Protein AF-X1F9S9-F1 (afdb_monomer)

Secondary structure (DSSP, 8-state):
------HHHHHHTT--------EEEEEEEEEEE-SSGGGEEEEEEEEEEEEEETTEEEEEEEEEETTTTEEEEEEEEEEEE-SSEEEEEEEEEETTEEEEEEEEEESS-------TTGGGGS--

Radius of gyration: 25.54 Å; Cα contacts (8 Å, |Δi|>4): 215; chains: 1; bounding box: 51×58×75 Å

Solvent-accessible surface area (backbone atoms only — not comparable to full-atom values): 7401 Å² total; per-residue (Å²): 138,83,83,76,80,55,82,67,63,61,50,70,78,67,68,84,96,78,83,63,72,61,76,46,75,49,76,48,80,50,78,45,78,48,99,52,90,89,46,62,46,37,36,40,38,41,36,40,38,33,36,82,42,94,44,33,36,42,34,40,38,39,30,37,31,65,66,80,69,38,72,49,35,39,38,41,36,41,38,37,60,66,83,41,32,36,39,41,39,38,39,42,34,48,79,93,43,72,52,73,50,80,48,75,47,77,76,42,84,71,87,75,81,77,56,77,68,75,63,61,80,79,56,134

Mean predicted aligned error: 12.34 Å

Nearest PDB structures (foldseek):
  8h1r-assembly2_D  TM=7.206E-01  e=1.503E-02  Pseudomonas aeruginosa PAO1
  5iva-assembly1_A  TM=6.480E-01  e=3.195E-02  Pseudomonas aeruginosa PAO1
  8h1s-assembly1_C  TM=7.378E-01  e=4.915E-02  Pseudomonas aeruginosa PAO1
  8h1s-assembly2_A  TM=7.206E-01  e=3.962E-02  Pseudomonas aeruginosa PAO1
  4rhb-assembly1_A  TM=7.665E-01  e=7.561E-02  Escherichia coli K-12

Foldseek 3Di:
DDDDDDPVVVVVVPDDPDDFWDKDKDKDWDWDDDPDNPDTWIKIKIKIWGDPDPFKIKIKIWMATPVVRDTAKIKIWIWGDPPQKIWIKIWMDGPRDIDIDIDMDGNHDDPPPPDPVVCVVPDD

Sequence (124 aa):
LQGSLTKEEENLYGTEEKKRKMWRINVTHNFVKGIDELIDSQQLFGGIDTWVTKNWKIGYNTRYDFTEKRLINQSLSIYRDLHCWEAQFSWNSYGGRWKYDFKIKIKKIPEIKVTKGVFGIFIP

Structure (mmCIF, N/CA/C/O backbone):
data_AF-X1F9S9-F1
#
_entry.id   AF-X1F9S9-F1
#
loop_
_atom_site.group_PDB
_atom_site.id
_atom_site.type_symbol
_atom_site.label_atom_id
_atom_site.label_alt_id
_atom_site.label_comp_id
_atom_site.label_asym_id
_atom_site.label_entity_id
_atom_site.label_seq_id
_atom_site.pdbx_PDB_ins_code
_atom_site.Cartn_x
_atom_site.Cartn_y
_atom_site.Cartn_z
_atom_site.occupancy
_atom_site.B_iso_or_equiv
_atom_site.auth_seq_id
_atom_site.auth_comp_id
_atom_site.auth_asym_id
_atom_site.auth_atom_id
_atom_site.pdbx_PDB_model_num
ATOM 1 N N . LEU A 1 1 ? -19.601 22.614 49.384 1.00 40.59 1 LEU A N 1
ATOM 2 C CA . LEU A 1 1 ? -18.709 23.414 48.516 1.00 40.59 1 LEU A CA 1
ATOM 3 C C . LEU A 1 1 ? -18.520 22.635 47.226 1.00 40.59 1 LEU A C 1
ATOM 5 O O . LEU A 1 1 ? -17.699 21.733 47.174 1.00 40.59 1 LEU A O 1
ATOM 9 N N . GLN A 1 2 ? -19.390 22.883 46.252 1.00 37.59 2 GLN A N 1
ATOM 10 C CA . GLN A 1 2 ? -19.412 22.171 44.979 1.00 37.59 2 GLN A CA 1
ATOM 11 C C . GLN A 1 2 ? -18.783 23.112 43.955 1.00 37.59 2 GLN A C 1
ATOM 13 O O . GLN A 1 2 ? -19.397 24.100 43.564 1.00 37.59 2 GLN A O 1
ATOM 18 N N . GLY A 1 3 ? -17.507 22.879 43.646 1.00 43.31 3 GLY A N 1
ATOM 19 C CA . GLY A 1 3 ? -16.772 23.663 42.661 1.00 43.31 3 GLY A CA 1
ATOM 20 C C . GLY A 1 3 ? -17.288 23.324 41.270 1.00 43.31 3 GLY A C 1
ATOM 21 O O . GLY A 1 3 ? -17.034 22.232 40.769 1.00 43.31 3 GLY A O 1
ATOM 22 N N . SER A 1 4 ? -18.054 24.232 40.673 1.00 51.06 4 SER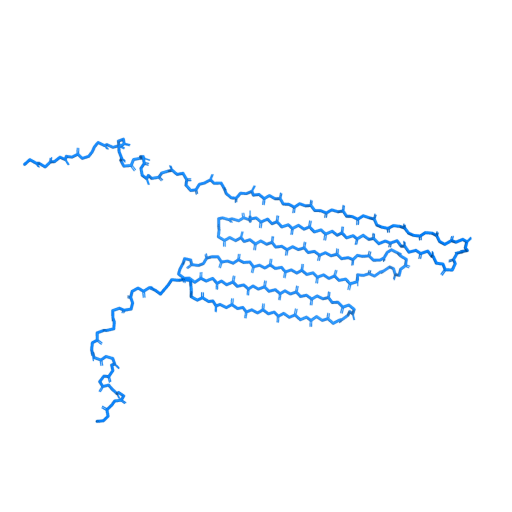 A N 1
ATOM 23 C CA . SER A 1 4 ? -18.374 24.186 39.252 1.00 51.06 4 SER A CA 1
ATOM 24 C C . SER A 1 4 ? -17.109 24.522 38.469 1.00 51.06 4 SER A C 1
ATOM 26 O O . SER A 1 4 ? -16.630 25.655 38.543 1.00 51.06 4 SER A O 1
ATOM 28 N N . LEU A 1 5 ? -16.576 23.540 37.746 1.00 50.78 5 LEU A N 1
ATOM 29 C CA . LEU A 1 5 ? -15.502 23.747 36.779 1.00 50.78 5 LEU A CA 1
ATOM 30 C C . LEU A 1 5 ? -15.967 24.778 35.743 1.00 50.78 5 LEU A C 1
ATOM 32 O O . LEU A 1 5 ? -17.106 24.733 35.263 1.00 50.78 5 LEU A O 1
ATOM 36 N N . THR A 1 6 ? -15.115 25.753 35.446 1.00 56.28 6 THR A N 1
ATOM 37 C CA . THR A 1 6 ? -15.405 26.770 34.436 1.00 56.28 6 THR A CA 1
ATOM 38 C C . THR A 1 6 ? -15.307 26.127 33.050 1.00 56.28 6 THR A C 1
ATOM 40 O O . THR A 1 6 ? -14.497 25.234 32.811 1.00 56.28 6 THR A O 1
ATOM 43 N N . LYS A 1 7 ? -16.131 26.583 32.098 1.00 52.69 7 LYS A N 1
ATOM 44 C CA . LYS A 1 7 ? -16.182 26.060 30.713 1.00 52.69 7 LYS A CA 1
ATOM 45 C C . LYS A 1 7 ? -14.837 26.124 29.962 1.00 52.69 7 LYS A C 1
ATOM 47 O O . LYS A 1 7 ? -14.707 25.560 28.880 1.00 52.69 7 LYS A O 1
ATOM 52 N N . GLU A 1 8 ? -13.848 26.825 30.505 1.00 56.69 8 GLU A N 1
ATOM 53 C CA . GLU A 1 8 ? -12.492 26.926 29.962 1.00 56.69 8 GLU A CA 1
ATOM 54 C C . GLU A 1 8 ? -11.629 25.700 30.316 1.00 56.69 8 GLU A C 1
ATOM 56 O O . GLU A 1 8 ? -10.828 25.267 29.489 1.00 56.69 8 GLU A O 1
ATOM 61 N N . GLU A 1 9 ? -11.848 25.061 31.472 1.00 51.66 9 GLU A N 1
ATOM 62 C CA . GLU A 1 9 ? -11.079 23.884 31.912 1.00 51.66 9 GLU A CA 1
ATOM 63 C C . GLU A 1 9 ? -11.526 22.583 31.214 1.00 51.66 9 GLU A C 1
ATOM 65 O O . GLU A 1 9 ? -10.693 21.725 30.920 1.00 51.66 9 GLU A O 1
ATOM 70 N N . GLU A 1 10 ? -12.807 22.458 30.834 1.00 50.66 10 GLU A N 1
ATOM 71 C CA . GLU A 1 10 ? -13.288 21.348 29.984 1.00 50.66 10 GLU A CA 1
ATOM 72 C C . GLU A 1 10 ? -12.743 21.425 28.544 1.00 50.66 10 GLU A C 1
ATOM 74 O O . GLU A 1 10 ? -12.542 20.394 27.899 1.00 50.66 10 GLU A O 1
ATOM 79 N N . ASN A 1 11 ? -12.440 22.627 28.040 1.00 46.72 11 ASN A N 1
ATOM 80 C CA . ASN A 1 11 ? -11.849 22.800 26.710 1.00 46.72 11 ASN A CA 1
ATOM 81 C C . ASN A 1 11 ? -10.351 22.448 26.681 1.00 46.72 11 ASN A C 1
ATOM 83 O O . ASN A 1 11 ? -9.858 21.974 25.660 1.00 46.72 11 ASN A O 1
ATOM 87 N N . LEU A 1 12 ? -9.637 22.588 27.802 1.00 44.50 12 LEU A N 1
ATOM 88 C CA . LEU A 1 12 ? -8.212 22.245 27.916 1.00 44.50 12 LEU A CA 1
ATOM 89 C C . LEU A 1 12 ? -7.934 20.732 27.948 1.00 44.50 12 LEU A C 1
ATOM 91 O O . LEU A 1 12 ? -6.835 20.313 27.591 1.00 44.50 12 LEU A O 1
ATOM 95 N N . TYR A 1 13 ? -8.928 19.905 28.290 1.00 47.56 13 TYR A N 1
ATOM 96 C CA . TYR A 1 13 ? -8.855 18.440 28.168 1.00 47.56 13 TYR A CA 1
ATOM 97 C C . TYR A 1 13 ? -9.484 17.894 26.868 1.00 47.56 13 TYR A C 1
ATOM 99 O O . TYR A 1 13 ? -9.372 16.701 26.583 1.00 47.56 13 TYR A O 1
ATOM 107 N N . GLY A 1 14 ? -10.142 18.746 26.070 1.00 51.25 14 GLY A N 1
ATOM 108 C CA . GLY A 1 14 ? -10.998 18.341 24.947 1.00 51.25 14 GLY A CA 1
ATOM 109 C C . GLY A 1 14 ? -10.417 18.505 23.537 1.00 51.25 14 GLY A C 1
ATOM 110 O O . GLY A 1 14 ? -11.011 18.026 22.569 1.00 51.25 14 GLY A O 1
ATOM 111 N N . THR A 1 15 ? -9.268 19.147 23.361 1.00 49.59 15 THR A N 1
ATOM 112 C CA . THR A 1 15 ? -8.761 19.491 22.023 1.00 49.59 15 THR A CA 1
ATOM 113 C C . THR A 1 15 ? -7.256 19.303 21.955 1.00 49.59 15 THR A C 1
ATOM 115 O O . THR A 1 15 ? -6.569 20.017 22.659 1.00 49.59 15 THR A O 1
ATOM 118 N N . GLU A 1 16 ? -6.783 18.334 21.150 1.00 50.41 16 GLU A N 1
ATOM 119 C CA . GLU A 1 16 ? -5.467 18.284 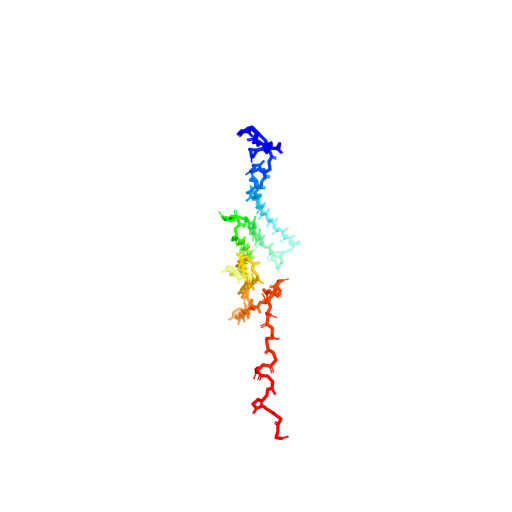20.451 1.00 50.41 16 GLU A CA 1
ATOM 120 C C . GLU A 1 16 ? -5.085 16.855 19.925 1.00 50.41 16 GLU A C 1
ATOM 122 O O . GLU A 1 16 ? -3.936 16.588 19.597 1.00 50.41 16 GLU A O 1
ATOM 127 N N . GLU A 1 17 ? -6.012 15.901 19.701 1.00 56.59 17 GLU A N 1
ATOM 128 C CA . GLU A 1 17 ? -5.743 14.736 18.808 1.00 56.59 17 GLU A CA 1
ATOM 129 C C . GLU A 1 17 ? -6.152 15.026 17.346 1.00 56.59 17 GLU A C 1
ATOM 131 O O . GLU A 1 17 ? -7.009 14.359 16.734 1.00 56.59 17 GLU A O 1
ATOM 136 N N . LYS A 1 18 ? -5.583 16.075 16.745 1.00 60.78 18 LYS A N 1
ATOM 137 C CA . LYS A 1 18 ? -5.888 16.438 15.350 1.00 60.78 18 LYS A CA 1
ATOM 138 C C . LYS A 1 18 ? -4.665 16.879 14.546 1.00 60.78 18 LYS A C 1
ATOM 140 O O . LYS A 1 18 ? -4.636 17.965 13.986 1.00 60.78 18 LYS A O 1
ATOM 145 N N . LYS A 1 19 ? -3.746 15.944 14.282 1.00 60.84 19 LYS A N 1
ATOM 146 C CA . LYS A 1 19 ? -3.111 15.877 12.950 1.00 60.84 19 LYS A CA 1
ATOM 147 C C . LYS A 1 19 ? -2.472 14.520 12.668 1.00 60.84 19 LYS A C 1
ATOM 149 O O . LYS A 1 19 ? -1.335 14.252 13.030 1.00 60.84 19 LYS A O 1
ATOM 154 N N . ARG A 1 20 ? -3.179 13.678 11.915 1.00 64.81 20 ARG A N 1
ATOM 155 C CA . ARG A 1 20 ? -2.539 12.620 11.125 1.00 64.81 20 ARG A CA 1
ATOM 156 C C . ARG A 1 20 ? -3.023 12.733 9.692 1.00 64.81 20 ARG A C 1
ATOM 158 O O . ARG A 1 20 ? -3.967 12.072 9.284 1.00 64.81 20 ARG A O 1
ATOM 165 N N . LYS A 1 21 ? -2.382 13.628 8.945 1.00 67.94 21 LYS A N 1
ATOM 166 C CA . LYS A 1 21 ? -2.405 13.594 7.483 1.00 67.94 21 LYS A CA 1
ATOM 167 C C . LYS A 1 21 ? -0.986 13.792 6.967 1.00 67.94 21 LYS A C 1
ATOM 169 O O . LYS A 1 21 ? -0.627 14.833 6.432 1.00 67.94 21 LYS A O 1
ATOM 174 N N . MET A 1 22 ? -0.166 12.782 7.234 1.00 83.19 22 MET A N 1
ATOM 175 C CA . MET A 1 22 ? 1.167 12.651 6.668 1.00 83.19 22 MET A CA 1
ATOM 176 C C . MET A 1 22 ? 1.025 11.820 5.396 1.00 83.19 22 MET A C 1
ATOM 178 O O . MET A 1 22 ? 0.596 10.670 5.463 1.00 83.19 22 MET A O 1
ATOM 182 N N . TRP A 1 23 ? 1.337 12.431 4.259 1.00 91.00 23 TRP A N 1
ATOM 183 C CA . TRP A 1 23 ? 1.437 11.744 2.979 1.00 91.00 23 TRP A CA 1
ATOM 184 C C . TRP A 1 23 ? 2.909 11.483 2.705 1.00 91.00 23 TRP A C 1
ATOM 186 O O . TRP A 1 23 ? 3.738 12.380 2.860 1.00 91.00 23 TRP A O 1
ATOM 196 N N . ARG A 1 24 ? 3.231 10.266 2.282 1.00 94.25 24 ARG A N 1
ATOM 197 C CA . ARG A 1 24 ? 4.536 9.919 1.733 1.00 94.25 24 ARG A CA 1
ATOM 198 C C . ARG A 1 24 ? 4.320 9.384 0.333 1.00 94.25 24 ARG A C 1
ATOM 200 O O . ARG A 1 24 ? 3.592 8.415 0.151 1.00 94.25 24 ARG A O 1
ATOM 207 N N . ILE A 1 25 ? 4.969 10.011 -0.634 1.00 96.19 25 ILE A N 1
ATOM 208 C CA . ILE A 1 25 ? 4.980 9.571 -2.024 1.00 96.19 25 ILE A CA 1
ATOM 209 C C . ILE A 1 25 ? 6.443 9.360 -2.393 1.00 96.19 25 ILE A C 1
ATOM 211 O O . ILE A 1 25 ? 7.283 10.199 -2.075 1.00 96.19 25 ILE A O 1
ATOM 215 N N . ASN A 1 26 ? 6.750 8.227 -3.011 1.00 96.50 26 ASN A N 1
ATOM 216 C CA . ASN A 1 26 ? 8.065 7.941 -3.559 1.00 96.50 26 ASN A CA 1
ATOM 217 C C . ASN A 1 26 ? 7.926 7.496 -5.010 1.00 96.50 26 ASN A C 1
ATOM 219 O O . ASN A 1 26 ? 6.999 6.764 -5.361 1.00 96.50 26 ASN A O 1
ATOM 223 N N . VAL A 1 27 ? 8.849 7.971 -5.834 1.00 97.38 27 VAL A N 1
ATOM 224 C CA . VAL A 1 27 ? 8.990 7.569 -7.225 1.00 97.38 27 VAL A CA 1
ATOM 225 C C . VAL A 1 27 ? 10.479 7.416 -7.484 1.00 97.38 27 VAL A C 1
ATOM 227 O O . VAL A 1 27 ? 11.240 8.355 -7.265 1.00 97.38 27 VAL A O 1
ATOM 230 N N . THR A 1 28 ? 10.880 6.239 -7.943 1.00 97.81 28 THR A N 1
ATOM 231 C CA . THR A 1 28 ? 12.270 5.920 -8.264 1.00 97.81 28 THR A CA 1
ATOM 232 C C . THR A 1 28 ? 12.321 5.343 -9.665 1.00 97.81 28 THR A C 1
ATOM 234 O O . THR A 1 28 ? 11.613 4.384 -9.965 1.00 97.81 28 THR A O 1
ATOM 237 N N . HIS A 1 29 ? 13.165 5.911 -10.517 1.00 96.50 29 HIS A N 1
ATOM 238 C CA . HIS A 1 29 ? 13.400 5.423 -11.868 1.00 96.50 29 HIS A CA 1
ATOM 239 C C . HIS A 1 29 ? 14.829 4.887 -11.977 1.00 96.50 29 HIS A C 1
ATOM 241 O O . HIS A 1 29 ? 15.779 5.618 -11.704 1.00 96.50 29 HIS A O 1
ATOM 247 N N . ASN A 1 30 ? 14.968 3.623 -12.370 1.00 94.50 30 ASN A N 1
ATOM 248 C CA . ASN A 1 30 ? 16.248 2.945 -12.537 1.00 94.50 30 ASN A CA 1
ATOM 249 C C . ASN A 1 30 ? 16.470 2.631 -14.015 1.00 94.50 30 ASN A C 1
ATOM 251 O O . ASN A 1 30 ? 15.605 2.031 -14.653 1.00 94.50 30 ASN A O 1
ATOM 255 N N . PHE A 1 31 ? 17.641 2.994 -14.532 1.00 93.94 31 PHE A N 1
ATOM 256 C CA . PHE A 1 31 ? 18.041 2.754 -15.914 1.00 93.94 31 PHE A CA 1
ATOM 257 C C . PHE A 1 31 ? 19.440 2.142 -15.954 1.00 93.94 31 PHE A C 1
ATOM 259 O O . PHE A 1 31 ? 20.360 2.654 -15.316 1.00 93.94 31 PHE A O 1
ATOM 266 N N . VAL A 1 32 ? 19.589 1.050 -16.699 1.00 90.94 32 VAL A N 1
ATOM 267 C CA . VAL A 1 32 ? 20.856 0.355 -16.924 1.00 90.94 32 VAL A CA 1
ATOM 268 C C . VAL A 1 32 ? 21.031 0.185 -18.423 1.00 90.94 32 VAL A C 1
ATOM 270 O O . VAL A 1 32 ? 20.172 -0.413 -19.062 1.00 90.94 32 VAL A O 1
ATOM 273 N N . LYS A 1 33 ? 22.154 0.675 -18.954 1.00 88.50 33 LYS A N 1
ATOM 274 C CA . LYS A 1 33 ? 22.545 0.505 -20.354 1.00 88.50 33 LYS A CA 1
ATOM 275 C C . LYS A 1 33 ? 23.860 -0.264 -20.428 1.00 88.50 33 LYS A C 1
ATOM 277 O O . LYS A 1 33 ? 24.878 0.211 -19.924 1.00 88.50 33 LYS A O 1
ATOM 282 N N . GLY A 1 34 ? 23.818 -1.453 -21.016 1.00 83.81 34 GLY A N 1
ATOM 283 C CA . GLY A 1 34 ? 24.991 -2.266 -21.312 1.00 83.81 34 GLY A CA 1
ATOM 284 C C . GLY A 1 34 ? 25.874 -1.662 -22.407 1.00 83.81 34 GLY A C 1
ATOM 285 O O . GLY A 1 34 ? 25.479 -0.735 -23.113 1.00 83.81 34 GLY A O 1
ATOM 286 N N . ILE A 1 35 ? 27.088 -2.203 -22.529 1.00 81.19 35 ILE A N 1
ATOM 287 C CA . ILE A 1 35 ? 28.066 -1.820 -23.563 1.00 81.19 35 ILE A CA 1
ATOM 288 C C . ILE A 1 35 ? 27.550 -2.217 -24.963 1.00 81.19 35 ILE A C 1
ATOM 290 O O . ILE A 1 35 ? 27.790 -1.494 -25.923 1.00 81.19 35 ILE A O 1
ATOM 294 N N . ASP A 1 36 ? 26.763 -3.297 -25.033 1.00 77.88 36 ASP A N 1
ATOM 295 C CA . ASP A 1 36 ? 25.934 -3.703 -26.174 1.00 77.88 3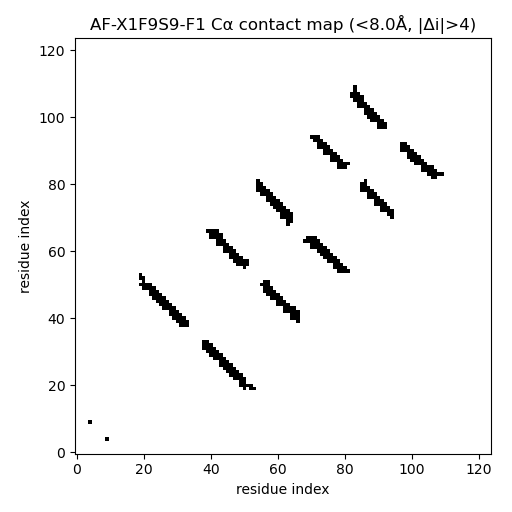6 ASP A CA 1
ATOM 296 C C . ASP A 1 36 ? 24.440 -3.646 -25.799 1.00 77.88 36 ASP A C 1
ATOM 298 O O . ASP A 1 36 ? 24.082 -3.770 -24.621 1.00 77.88 36 ASP A 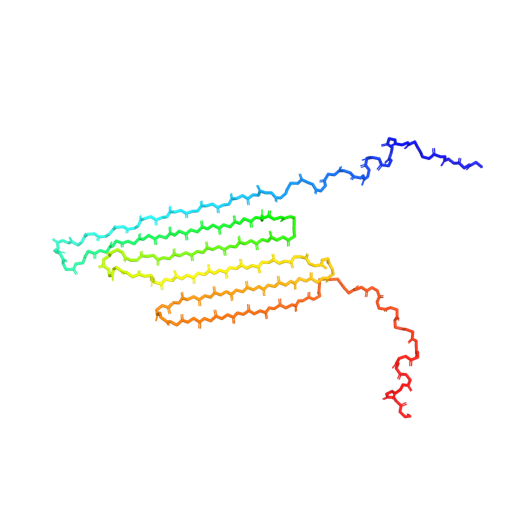O 1
ATOM 302 N N . GLU A 1 37 ? 23.551 -3.541 -26.798 1.00 67.56 37 GLU A N 1
ATOM 303 C CA . GLU A 1 37 ? 22.074 -3.514 -26.651 1.00 67.56 37 GLU A CA 1
ATOM 304 C C . GLU A 1 37 ? 21.471 -4.776 -25.993 1.00 67.56 37 GLU A C 1
ATOM 306 O O . GLU A 1 37 ? 20.266 -4.862 -25.773 1.00 67.56 37 GLU A O 1
ATOM 311 N N . LEU A 1 38 ? 22.299 -5.758 -25.636 1.00 72.56 38 LEU A N 1
ATOM 312 C CA . LEU A 1 38 ? 21.889 -7.012 -25.005 1.00 72.56 38 LEU A CA 1
ATOM 313 C C . LEU A 1 38 ? 21.436 -6.853 -23.544 1.00 72.56 38 LEU A C 1
ATOM 315 O O . LEU A 1 38 ? 20.806 -7.761 -23.006 1.00 72.56 38 LEU A O 1
ATOM 319 N N . ILE A 1 39 ? 21.765 -5.737 -22.882 1.00 72.62 39 ILE A N 1
ATOM 320 C CA . ILE A 1 39 ? 21.430 -5.497 -21.469 1.00 72.62 39 ILE A CA 1
ATOM 321 C C . ILE A 1 39 ? 20.915 -4.061 -21.302 1.00 72.62 39 ILE A C 1
ATOM 323 O O . ILE A 1 39 ? 21.584 -3.212 -20.713 1.00 72.62 39 ILE A O 1
ATOM 327 N N . ASP A 1 40 ? 19.736 -3.771 -21.851 1.00 87.69 40 ASP A N 1
ATOM 328 C CA . ASP A 1 40 ? 18.992 -2.541 -21.552 1.00 87.69 40 ASP A CA 1
ATOM 329 C C . ASP A 1 40 ? 17.845 -2.851 -20.578 1.00 87.69 40 ASP A C 1
ATOM 331 O O . ASP A 1 40 ? 17.013 -3.721 -20.834 1.00 87.69 40 ASP A O 1
ATOM 335 N N . SER A 1 41 ? 17.802 -2.170 -19.434 1.00 90.69 41 SER A N 1
ATOM 336 C CA . SER A 1 41 ? 16.769 -2.364 -18.411 1.00 90.69 41 SER A CA 1
ATOM 337 C C . SER A 1 41 ? 16.312 -1.028 -17.859 1.00 90.6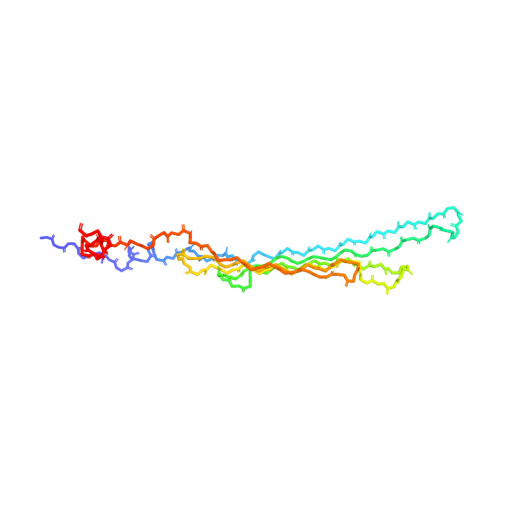9 41 SER A C 1
ATOM 339 O O . SER A 1 41 ? 17.098 -0.272 -17.283 1.00 90.69 41 SER A O 1
ATOM 341 N N . GLN A 1 42 ? 15.008 -0.780 -17.932 1.00 94.94 42 GLN A N 1
ATOM 342 C CA . GLN A 1 42 ? 14.417 0.475 -17.499 1.00 94.94 42 GLN A CA 1
ATOM 343 C C . GLN A 1 42 ? 13.183 0.204 -16.636 1.00 94.94 42 GLN A C 1
ATOM 345 O O . GLN A 1 42 ? 12.218 -0.419 -17.073 1.00 94.94 42 GLN A O 1
ATOM 350 N N . GLN A 1 43 ? 13.220 0.629 -15.373 1.00 96.50 43 GLN A N 1
ATOM 351 C CA . GLN A 1 43 ? 12.220 0.257 -14.374 1.00 96.50 43 GLN A CA 1
ATOM 352 C C . GLN A 1 43 ? 11.770 1.445 -13.534 1.00 96.50 43 GLN A C 1
ATOM 354 O O . GLN A 1 43 ? 12.575 2.268 -13.099 1.00 96.50 43 GLN A O 1
ATOM 359 N N . LEU A 1 44 ? 10.473 1.486 -13.242 1.00 97.56 44 LEU A N 1
ATOM 360 C CA . LEU A 1 44 ? 9.850 2.465 -12.362 1.00 97.56 44 LEU A CA 1
ATOM 361 C C . LEU A 1 44 ? 9.361 1.791 -11.091 1.00 97.56 44 LEU A C 1
ATOM 363 O O . LEU A 1 44 ? 8.676 0.773 -11.145 1.00 97.56 44 LEU A O 1
ATOM 367 N N . PHE A 1 45 ? 9.642 2.409 -9.957 1.00 97.69 45 PHE A N 1
ATOM 368 C CA . PHE A 1 45 ? 9.087 2.066 -8.661 1.00 97.69 45 PHE A CA 1
ATOM 369 C C . PHE A 1 45 ? 8.258 3.254 -8.198 1.00 97.69 45 PHE A C 1
ATOM 371 O O . PHE A 1 45 ? 8.735 4.387 -8.202 1.00 97.69 45 PHE A O 1
ATOM 378 N N . GLY A 1 46 ? 7.015 3.001 -7.817 1.00 98.00 46 GLY A N 1
ATOM 379 C CA . GLY A 1 46 ? 6.121 4.013 -7.275 1.00 98.00 46 GLY A CA 1
ATOM 380 C C . GLY A 1 46 ? 5.521 3.534 -5.968 1.00 98.00 46 GLY A C 1
ATOM 381 O O . GLY A 1 46 ? 5.165 2.361 -5.844 1.00 98.00 46 GLY A O 1
ATOM 382 N N . GLY A 1 47 ? 5.373 4.435 -5.004 1.00 97.88 47 GLY A N 1
ATOM 383 C CA . GLY A 1 47 ? 4.753 4.119 -3.729 1.00 97.88 47 GLY A CA 1
ATOM 384 C C . GLY A 1 47 ? 4.068 5.314 -3.083 1.00 97.88 47 GLY A C 1
ATOM 385 O O . GLY A 1 47 ? 4.544 6.445 -3.153 1.00 97.88 47 GLY A O 1
ATOM 386 N N . ILE A 1 48 ? 2.941 5.049 -2.433 1.00 97.69 48 ILE A N 1
ATOM 387 C CA . ILE A 1 48 ? 2.138 6.016 -1.689 1.00 97.69 48 ILE A CA 1
ATOM 388 C C . ILE A 1 48 ? 1.797 5.391 -0.338 1.00 97.69 48 ILE A C 1
ATOM 390 O O . ILE A 1 48 ? 1.339 4.256 -0.282 1.00 97.69 48 ILE A O 1
ATOM 394 N N . ASP A 1 49 ? 1.988 6.132 0.747 1.00 97.12 49 ASP A N 1
ATOM 395 C CA . ASP A 1 49 ? 1.564 5.762 2.099 1.00 97.12 49 ASP A CA 1
ATOM 396 C C . ASP A 1 49 ? 0.901 6.978 2.749 1.00 97.12 49 ASP A C 1
ATOM 398 O O . ASP A 1 49 ? 1.465 8.077 2.766 1.00 97.12 49 ASP A O 1
ATOM 402 N N . THR A 1 50 ? -0.338 6.814 3.212 1.00 96.25 50 THR A N 1
ATOM 403 C CA . THR A 1 50 ? -1.133 7.940 3.704 1.00 96.25 50 THR A CA 1
ATOM 404 C C . THR A 1 50 ? -2.200 7.538 4.711 1.00 96.25 50 THR A C 1
ATOM 406 O O . THR A 1 50 ? -2.817 6.474 4.627 1.00 96.25 50 THR A O 1
ATOM 409 N N . TRP A 1 51 ? -2.471 8.451 5.641 1.00 95.81 51 TRP A N 1
ATOM 410 C CA . TRP A 1 51 ? -3.687 8.436 6.447 1.00 95.81 51 TRP A CA 1
ATOM 411 C C . TRP A 1 51 ? -4.804 9.153 5.686 1.00 95.81 51 TRP A C 1
ATOM 413 O O . TRP A 1 51 ? -4.806 10.380 5.559 1.00 95.81 51 TRP A O 1
ATOM 423 N N . VAL A 1 52 ? -5.766 8.381 5.177 1.00 92.06 52 VAL A N 1
ATOM 424 C CA . VAL A 1 52 ? -6.930 8.914 4.448 1.00 92.06 52 VAL A CA 1
ATOM 425 C C . VAL A 1 52 ? -7.895 9.587 5.420 1.00 92.06 52 VAL A C 1
ATOM 427 O O . VAL A 1 52 ? -8.413 10.670 5.155 1.00 92.06 52 VAL A O 1
ATOM 430 N N . THR A 1 53 ? -8.092 8.963 6.581 1.00 92.56 53 THR A N 1
ATOM 431 C CA . THR A 1 53 ? -8.838 9.520 7.716 1.00 92.56 53 THR A CA 1
ATOM 432 C C . THR A 1 53 ? -8.098 9.182 9.012 1.00 92.56 53 THR A C 1
ATOM 434 O O . THR A 1 53 ? -7.115 8.446 8.983 1.00 92.56 53 THR A O 1
ATOM 437 N N . LYS A 1 54 ? -8.588 9.649 10.168 1.00 90.75 54 LYS A N 1
ATOM 438 C CA . LYS A 1 54 ? -7.978 9.348 11.479 1.00 90.75 54 LYS A CA 1
ATOM 439 C C . LYS A 1 54 ? -7.790 7.853 11.747 1.00 90.75 54 LYS A C 1
ATOM 441 O O . LYS A 1 54 ? -6.828 7.466 12.396 1.00 90.75 54 LYS A O 1
ATOM 446 N N . ASN A 1 55 ? -8.701 7.036 11.227 1.00 94.25 55 ASN A N 1
ATOM 447 C CA . ASN A 1 55 ? -8.749 5.613 11.526 1.00 94.25 55 ASN A CA 1
ATOM 448 C C . ASN A 1 55 ? -8.402 4.748 10.317 1.00 94.25 55 ASN A C 1
ATOM 450 O O . ASN A 1 55 ? -8.422 3.535 10.452 1.00 94.25 55 ASN A O 1
ATOM 454 N N . TRP A 1 56 ? -8.125 5.339 9.151 1.00 95.69 56 TRP A N 1
ATOM 455 C CA . TRP A 1 56 ? -7.834 4.612 7.916 1.00 95.69 56 TRP A CA 1
ATOM 456 C C . TRP A 1 56 ? -6.466 5.005 7.378 1.00 95.69 56 TRP A C 1
ATOM 458 O O . TRP A 1 56 ? -6.241 6.170 7.038 1.00 95.69 56 TRP A O 1
ATOM 468 N N . LYS A 1 57 ? -5.592 4.013 7.230 1.00 96.94 57 LYS A N 1
ATOM 469 C CA . LYS A 1 57 ? -4.307 4.152 6.554 1.00 96.94 57 LYS A CA 1
ATOM 470 C C . LYS A 1 57 ? -4.282 3.254 5.322 1.00 96.94 57 LYS A C 1
ATOM 472 O O . LYS A 1 57 ? -4.685 2.097 5.396 1.00 96.94 57 LYS A O 1
ATOM 477 N N . ILE A 1 58 ? -3.818 3.799 4.205 1.00 97.50 58 ILE A N 1
ATOM 478 C CA . ILE A 1 58 ? -3.668 3.078 2.942 1.00 97.50 58 ILE A CA 1
ATOM 479 C C . ILE A 1 58 ? -2.222 3.210 2.476 1.00 97.50 58 ILE A C 1
ATOM 481 O O . ILE A 1 58 ? -1.649 4.300 2.510 1.00 97.50 58 ILE A O 1
ATOM 485 N N . GLY A 1 59 ? -1.650 2.093 2.040 1.00 97.88 59 GLY A N 1
ATOM 486 C CA . GLY A 1 59 ? -0.374 2.028 1.349 1.00 97.88 59 GLY A CA 1
ATOM 487 C C . GLY A 1 59 ? -0.535 1.331 0.005 1.00 97.88 59 GLY A C 1
ATOM 488 O O . GLY A 1 59 ? -1.210 0.312 -0.092 1.00 97.88 59 GLY A O 1
ATOM 489 N N . TYR A 1 60 ? 0.085 1.859 -1.040 1.00 98.19 60 TYR A N 1
ATOM 490 C CA . TYR A 1 60 ? 0.135 1.225 -2.350 1.00 98.19 60 TYR A CA 1
ATOM 491 C C . TYR A 1 60 ? 1.542 1.338 -2.917 1.00 98.19 60 TYR A C 1
ATOM 493 O O . TYR A 1 60 ? 2.120 2.418 -2.882 1.00 98.19 60 TYR A O 1
ATOM 501 N N . ASN A 1 61 ? 2.087 0.249 -3.452 1.00 98.00 61 ASN A N 1
ATOM 502 C CA . ASN A 1 61 ? 3.361 0.260 -4.165 1.00 98.00 61 ASN A CA 1
ATOM 503 C C . ASN A 1 61 ? 3.247 -0.531 -5.460 1.00 98.00 61 ASN A C 1
ATOM 505 O O . ASN A 1 61 ? 2.499 -1.506 -5.544 1.00 98.00 61 ASN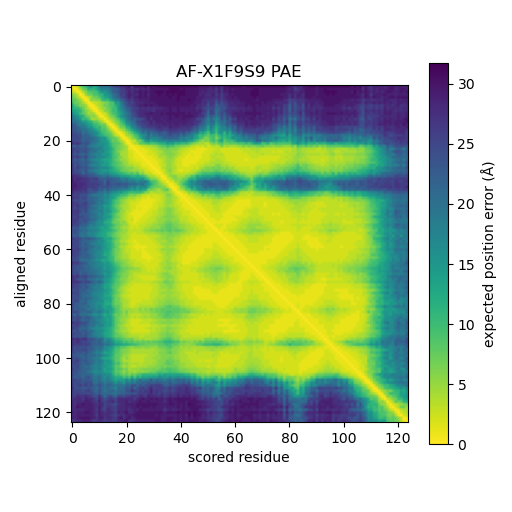 A O 1
ATOM 509 N N . THR A 1 62 ? 4.027 -0.138 -6.456 1.00 97.56 62 THR A N 1
ATOM 510 C CA . THR A 1 62 ? 4.092 -0.806 -7.747 1.00 97.56 62 THR A CA 1
ATOM 511 C C . THR A 1 62 ? 5.494 -0.734 -8.332 1.00 97.56 62 THR A C 1
ATOM 513 O O . THR A 1 62 ? 6.235 0.216 -8.074 1.00 97.56 62 THR A O 1
ATOM 516 N N . ARG A 1 63 ? 5.846 -1.743 -9.128 1.00 97.06 63 ARG A N 1
ATOM 517 C CA . ARG A 1 63 ? 7.030 -1.736 -9.981 1.00 97.06 63 ARG A CA 1
ATOM 518 C C . ARG A 1 63 ? 6.635 -2.089 -11.401 1.00 97.06 63 ARG A C 1
ATOM 520 O O . ARG A 1 63 ? 5.990 -3.118 -11.624 1.00 97.06 63 ARG A O 1
ATOM 527 N N . TYR A 1 64 ? 7.068 -1.264 -12.337 1.00 95.69 64 TYR A N 1
ATOM 528 C CA . TYR A 1 64 ? 6.851 -1.441 -13.761 1.00 95.69 64 TYR A CA 1
ATOM 529 C C . TYR A 1 64 ? 8.190 -1.581 -14.477 1.00 95.69 64 TYR A C 1
ATOM 531 O O . TYR A 1 64 ? 9.136 -0.861 -14.161 1.00 95.69 64 TYR A O 1
ATOM 539 N N . ASP A 1 65 ? 8.259 -2.510 -15.421 1.00 95.06 65 ASP A N 1
ATOM 540 C CA . ASP A 1 65 ? 9.388 -2.693 -16.323 1.00 95.06 65 ASP A CA 1
ATOM 541 C C . ASP A 1 65 ? 9.023 -2.148 -17.703 1.00 95.06 65 ASP A C 1
ATOM 543 O O . ASP A 1 65 ? 8.080 -2.636 -18.331 1.00 95.06 65 ASP A O 1
ATOM 547 N N . PHE A 1 66 ? 9.730 -1.117 -18.159 1.00 94.69 66 PHE A N 1
ATOM 548 C CA . PHE A 1 66 ? 9.520 -0.527 -19.479 1.00 94.69 66 PHE A CA 1
ATOM 549 C C . PHE A 1 66 ? 10.155 -1.352 -20.596 1.00 94.69 66 PHE A C 1
ATOM 551 O O . PHE A 1 66 ? 9.626 -1.333 -21.708 1.00 94.69 66 PHE A O 1
ATOM 558 N N . THR A 1 67 ? 11.220 -2.105 -20.306 1.00 92.56 67 THR A N 1
ATOM 559 C CA . THR A 1 67 ? 11.872 -2.990 -21.278 1.00 92.56 67 THR A CA 1
ATOM 560 C C . THR A 1 67 ? 10.949 -4.158 -21.612 1.00 92.56 67 THR A C 1
ATOM 562 O O . THR A 1 67 ? 10.615 -4.389 -22.772 1.00 92.56 67 THR A O 1
ATOM 565 N N . GLU A 1 68 ? 10.451 -4.851 -20.586 1.00 92.31 68 GLU A N 1
ATOM 566 C CA . GLU A 1 68 ? 9.538 -5.991 -20.750 1.00 92.31 68 GLU A CA 1
ATOM 567 C C . GLU A 1 68 ? 8.057 -5.573 -20.868 1.00 92.31 68 GLU A C 1
ATOM 569 O O . GLU A 1 68 ? 7.178 -6.421 -21.027 1.00 92.31 68 GLU A O 1
ATOM 574 N N . LYS A 1 69 ? 7.768 -4.267 -20.780 1.00 93.31 69 LYS A N 1
ATOM 575 C CA . LYS A 1 69 ? 6.425 -3.659 -20.837 1.00 93.31 69 LYS A CA 1
ATOM 576 C C . LYS A 1 69 ? 5.407 -4.338 -19.915 1.00 93.31 69 LYS A C 1
ATOM 578 O O . LYS A 1 69 ? 4.265 -4.590 -20.306 1.00 93.31 69 LYS A O 1
ATOM 583 N N . ARG A 1 70 ? 5.809 -4.643 -18.678 1.00 94.06 70 ARG A N 1
ATOM 584 C CA . ARG A 1 70 ? 4.948 -5.352 -17.721 1.00 94.06 70 ARG A CA 1
ATOM 585 C C . ARG A 1 70 ? 5.045 -4.827 -16.298 1.00 94.06 70 ARG A C 1
ATOM 587 O O . ARG A 1 70 ? 6.076 -4.341 -15.839 1.00 94.06 70 ARG A O 1
ATOM 594 N N . LEU A 1 71 ? 3.961 -5.028 -15.555 1.00 93.69 71 LEU A N 1
ATOM 595 C CA . LEU A 1 71 ? 3.944 -4.863 -14.106 1.00 93.69 71 LEU A CA 1
ATOM 596 C C . LEU A 1 71 ? 4.674 -6.043 -13.450 1.00 93.69 71 LEU A C 1
ATOM 598 O O . LEU A 1 71 ? 4.277 -7.199 -13.602 1.00 93.69 71 LEU A O 1
ATOM 602 N N . ILE A 1 72 ? 5.742 -5.750 -12.707 1.00 95.44 72 ILE A N 1
ATOM 603 C CA . ILE A 1 72 ? 6.501 -6.760 -11.959 1.00 95.44 72 ILE A CA 1
ATOM 604 C C . ILE A 1 72 ? 5.803 -7.055 -10.636 1.00 95.44 72 ILE A C 1
ATOM 606 O O . ILE A 1 72 ? 5.596 -8.222 -10.296 1.00 95.44 72 ILE A O 1
ATOM 610 N N . ASN A 1 73 ? 5.461 -6.003 -9.884 1.00 96.00 73 ASN A N 1
ATOM 611 C CA . ASN A 1 73 ? 4.790 -6.148 -8.602 1.00 96.00 73 ASN A CA 1
ATOM 612 C C . ASN A 1 73 ? 3.781 -5.040 -8.327 1.00 96.00 73 ASN A C 1
ATOM 614 O O . ASN A 1 73 ? 3.930 -3.897 -8.766 1.00 96.00 73 ASN A O 1
ATOM 618 N N . GLN A 1 74 ? 2.782 -5.392 -7.527 1.00 97.25 74 GLN A N 1
ATOM 619 C CA . GLN A 1 74 ? 1.844 -4.465 -6.913 1.00 97.25 74 GLN A CA 1
ATOM 620 C C . GLN A 1 74 ? 1.601 -4.906 -5.474 1.00 97.25 74 GLN A C 1
ATOM 622 O O . GLN A 1 74 ? 1.513 -6.098 -5.192 1.00 97.25 74 GLN A O 1
ATOM 627 N N . SER A 1 75 ? 1.498 -3.958 -4.556 1.00 98.00 75 SER A N 1
ATOM 628 C CA . SER A 1 75 ? 1.126 -4.225 -3.171 1.00 98.00 75 SER A CA 1
ATOM 629 C C . SER A 1 75 ? 0.142 -3.165 -2.715 1.00 98.00 75 SER A C 1
ATOM 631 O O . SER A 1 75 ? 0.426 -1.982 -2.875 1.00 98.00 75 SER A O 1
ATOM 633 N N . LEU A 1 76 ? -0.964 -3.576 -2.116 1.00 98.31 76 LEU A N 1
ATOM 634 C CA . LEU A 1 76 ? -1.937 -2.719 -1.457 1.00 98.31 76 LEU A CA 1
ATOM 635 C C . LEU A 1 76 ? -2.007 -3.131 0.012 1.00 98.31 76 LEU A C 1
ATOM 637 O O . LEU A 1 76 ? -2.155 -4.312 0.316 1.00 98.31 76 LEU A O 1
ATOM 641 N N . SER A 1 77 ? -1.929 -2.170 0.919 1.00 98.38 77 SER A N 1
ATOM 642 C CA . SER A 1 77 ? -2.149 -2.358 2.346 1.00 98.38 77 SER A CA 1
ATOM 643 C C . SER A 1 77 ? -3.224 -1.397 2.831 1.00 98.38 77 SER A C 1
ATOM 645 O O . SER A 1 77 ? -3.247 -0.220 2.474 1.00 98.38 77 SER A O 1
ATOM 647 N N . ILE A 1 78 ? -4.144 -1.907 3.640 1.00 98.44 78 ILE A N 1
ATOM 648 C CA . ILE A 1 78 ? -5.216 -1.125 4.244 1.00 98.44 78 ILE A CA 1
ATOM 649 C C . ILE A 1 78 ? -5.250 -1.461 5.728 1.00 98.44 78 ILE A C 1
ATOM 651 O O . ILE A 1 78 ? -5.346 -2.624 6.118 1.00 98.44 78 ILE A O 1
ATOM 655 N N . TYR A 1 79 ? -5.174 -0.431 6.557 1.00 98.06 79 TYR A N 1
ATOM 656 C CA . TYR A 1 79 ? -5.280 -0.522 8.005 1.00 98.06 79 TYR A CA 1
ATOM 657 C C . TYR A 1 79 ? -6.479 0.289 8.480 1.00 98.06 79 TYR A C 1
ATOM 659 O O . TYR A 1 79 ? -6.645 1.447 8.080 1.00 98.06 79 TYR A O 1
ATOM 667 N N . 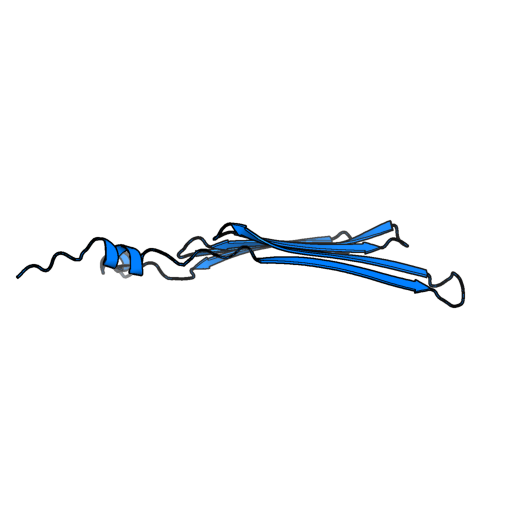ARG A 1 80 ? -7.284 -0.307 9.365 1.00 96.81 80 ARG A N 1
ATOM 668 C CA . ARG A 1 80 ? -8.420 0.350 10.009 1.00 96.81 80 ARG A CA 1
ATOM 669 C C . ARG A 1 80 ? -8.401 0.152 11.522 1.00 96.81 80 ARG A C 1
ATOM 671 O O . ARG A 1 80 ? -8.491 -0.973 12.005 1.00 96.81 80 ARG A O 1
ATOM 678 N N . ASP A 1 81 ? -8.363 1.257 12.259 1.00 95.44 81 ASP A N 1
ATOM 679 C CA . ASP A 1 81 ? -8.520 1.276 13.717 1.00 95.44 81 ASP A CA 1
ATOM 680 C C . ASP A 1 81 ? -10.004 1.267 14.095 1.00 95.44 81 ASP A C 1
ATOM 682 O O . ASP A 1 81 ? -10.694 2.240 13.829 1.00 95.44 81 ASP A O 1
ATOM 686 N N . LEU A 1 82 ? -10.515 0.200 14.700 1.00 94.38 82 LEU A N 1
ATOM 687 C CA . LEU A 1 82 ? -11.908 0.041 15.133 1.00 94.38 82 LEU A CA 1
ATOM 688 C C . LEU A 1 82 ? -12.068 0.268 16.650 1.00 94.38 82 LEU A C 1
ATOM 690 O O . LEU A 1 82 ? -12.959 -0.314 17.264 1.00 94.38 82 LEU A O 1
ATOM 694 N N . HIS A 1 83 ? -11.212 1.096 17.260 1.00 91.56 83 HIS A N 1
ATOM 695 C CA . HIS A 1 83 ? -11.155 1.386 18.698 1.00 91.56 83 HIS A CA 1
ATOM 696 C C . HIS A 1 83 ? -10.525 0.253 19.525 1.00 91.56 83 HIS A C 1
ATOM 698 O O . HIS A 1 83 ? -9.321 0.266 19.786 1.00 91.56 83 HIS A O 1
ATOM 704 N N . CYS A 1 84 ? -11.309 -0.753 19.915 1.00 91.69 84 CYS A N 1
ATOM 705 C CA . CYS A 1 84 ? -10.798 -1.919 20.646 1.00 91.69 84 CYS A CA 1
ATOM 706 C C . CYS A 1 84 ? -10.176 -2.962 19.713 1.00 91.69 84 CYS A C 1
ATOM 708 O O . CYS A 1 84 ? -9.498 -3.875 20.176 1.00 91.69 84 CYS A O 1
ATOM 710 N N . TRP A 1 85 ? -10.434 -2.847 18.412 1.00 94.88 85 TRP A N 1
ATOM 711 C CA . TRP A 1 85 ? -10.047 -3.813 17.395 1.00 94.88 85 TRP A CA 1
ATOM 712 C C . TRP A 1 85 ? -9.228 -3.108 16.315 1.00 94.88 85 TRP A C 1
ATOM 714 O O . TRP A 1 85 ? -9.360 -1.905 16.103 1.00 94.88 85 TRP A O 1
ATOM 724 N N . GLU A 1 86 ? -8.400 -3.853 15.605 1.00 96.81 86 GLU A N 1
ATOM 725 C CA . GLU A 1 86 ? -7.776 -3.403 14.368 1.00 96.81 86 GLU A CA 1
ATOM 726 C C . GLU A 1 86 ? -7.985 -4.422 13.265 1.00 96.81 86 GLU A C 1
ATOM 728 O O . GLU A 1 86 ? -7.936 -5.631 13.497 1.00 96.81 86 GLU A O 1
ATOM 733 N N . ALA A 1 87 ? -8.202 -3.910 12.060 1.00 98.12 87 ALA A N 1
ATOM 734 C CA . ALA A 1 87 ? -8.272 -4.701 10.850 1.00 98.12 87 ALA A CA 1
ATOM 735 C C . ALA A 1 87 ? -7.104 -4.330 9.935 1.00 98.12 87 ALA A C 1
ATOM 737 O O . ALA A 1 87 ? -6.786 -3.154 9.739 1.00 98.12 87 ALA A O 1
ATOM 738 N N . GLN A 1 88 ? -6.471 -5.352 9.374 1.00 98.25 88 GLN A N 1
ATOM 739 C CA . GLN A 1 88 ? -5.363 -5.241 8.441 1.00 98.25 88 GLN A CA 1
ATOM 740 C C . GLN A 1 88 ? -5.685 -6.079 7.213 1.00 98.25 88 GLN A C 1
ATOM 742 O O . GLN A 1 88 ? -5.957 -7.273 7.321 1.00 98.25 88 GLN A O 1
ATOM 747 N N . PHE A 1 89 ? -5.632 -5.451 6.050 1.00 98.62 89 PHE A N 1
ATOM 748 C CA . PHE A 1 89 ? -5.732 -6.113 4.763 1.00 98.62 89 PHE A CA 1
ATOM 749 C C . PHE A 1 89 ? -4.455 -5.853 3.975 1.00 98.62 89 PHE A C 1
ATOM 751 O O . PHE A 1 89 ? -3.978 -4.718 3.916 1.00 98.62 89 PHE A O 1
ATOM 758 N N . SER A 1 90 ? -3.912 -6.889 3.349 1.00 98.12 90 SER A N 1
ATOM 759 C CA . SER A 1 90 ? -2.834 -6.740 2.380 1.00 98.12 90 SER A CA 1
ATOM 760 C C . SER A 1 90 ? -3.103 -7.586 1.154 1.00 98.12 90 SER A C 1
ATOM 762 O O . SER A 1 90 ? -3.359 -8.778 1.282 1.00 98.12 90 SER A O 1
ATOM 764 N N . TRP A 1 91 ? -2.976 -6.992 -0.023 1.00 98.25 91 TRP A N 1
ATOM 765 C CA . TRP A 1 91 ? -2.996 -7.677 -1.306 1.00 98.25 91 TRP A CA 1
ATOM 766 C C . TRP A 1 91 ? -1.653 -7.469 -1.991 1.00 98.25 91 TRP A C 1
ATOM 768 O O . TRP A 1 91 ? -1.148 -6.352 -2.036 1.00 98.25 91 TRP A O 1
ATOM 778 N N . ASN A 1 92 ? -1.056 -8.538 -2.503 1.00 97.38 92 ASN A N 1
ATOM 779 C CA . ASN A 1 92 ? 0.231 -8.480 -3.181 1.00 97.38 92 ASN A CA 1
ATOM 780 C C . ASN A 1 92 ? 0.170 -9.306 -4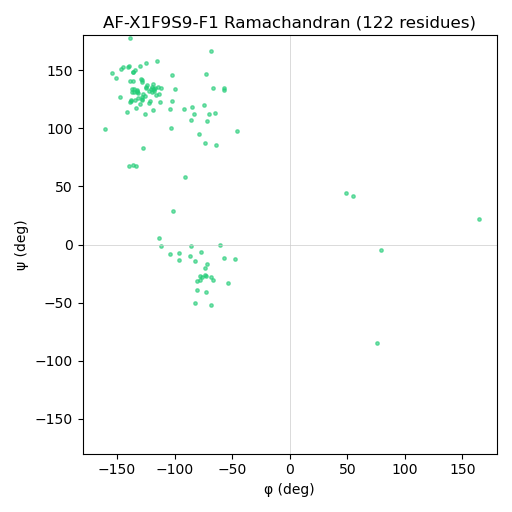.459 1.00 97.38 92 ASN A C 1
ATOM 782 O O . ASN A 1 92 ? -0.272 -10.452 -4.432 1.00 97.38 92 ASN A O 1
ATOM 786 N N . SER A 1 93 ? 0.666 -8.738 -5.549 1.00 96.75 93 SER A N 1
ATOM 787 C CA . SER A 1 93 ? 0.821 -9.387 -6.844 1.00 96.75 93 SER A CA 1
ATOM 788 C C . SER A 1 93 ? 2.291 -9.363 -7.254 1.00 96.75 93 SER A C 1
ATOM 790 O O . SER A 1 93 ? 2.952 -8.329 -7.128 1.00 96.75 93 SER A O 1
ATOM 792 N N . TYR A 1 94 ? 2.806 -10.502 -7.714 1.00 94.38 94 TYR A N 1
ATOM 793 C CA . TYR A 1 94 ? 4.159 -10.657 -8.241 1.00 94.38 94 TYR A CA 1
ATOM 794 C C . TYR A 1 94 ? 4.177 -11.717 -9.343 1.00 94.38 94 TYR A C 1
ATOM 796 O O . TYR A 1 94 ? 3.742 -12.850 -9.126 1.00 94.38 94 TYR A O 1
ATOM 804 N N . GLY A 1 95 ? 4.702 -11.365 -10.519 1.00 84.62 95 GLY A N 1
ATOM 805 C CA . GLY A 1 95 ? 4.927 -12.329 -11.605 1.00 84.62 95 GLY A CA 1
ATOM 806 C C . GLY A 1 95 ? 3.674 -13.119 -12.011 1.00 84.62 95 GLY A C 1
ATOM 807 O O . GLY A 1 95 ? 3.740 -14.333 -12.179 1.00 84.62 95 GLY A O 1
ATOM 808 N N . GLY A 1 96 ? 2.518 -12.451 -12.088 1.00 85.25 96 GLY A N 1
ATOM 809 C CA . GLY A 1 96 ? 1.235 -13.057 -12.476 1.00 85.25 96 GLY A CA 1
ATOM 810 C C . GLY A 1 96 ? 0.518 -13.846 -11.374 1.00 85.25 96 GLY A C 1
ATOM 811 O O . GLY A 1 96 ? -0.617 -14.272 -11.571 1.00 85.25 96 GLY A O 1
ATOM 812 N N . ARG A 1 97 ? 1.132 -14.018 -10.199 1.00 94.44 97 ARG A N 1
ATOM 813 C CA . ARG A 1 97 ? 0.484 -14.609 -9.022 1.00 94.44 97 ARG A CA 1
ATOM 814 C C . ARG A 1 97 ? 0.090 -13.519 -8.043 1.00 94.44 97 ARG A C 1
ATOM 816 O O . ARG A 1 97 ? 0.814 -12.542 -7.873 1.00 94.44 97 ARG A O 1
ATOM 823 N N . TRP A 1 98 ? -1.023 -13.721 -7.353 1.00 95.94 98 TRP A N 1
ATOM 824 C CA . TRP A 1 98 ? -1.492 -12.809 -6.319 1.00 95.94 98 TRP A CA 1
ATOM 825 C C . TRP A 1 98 ? -1.820 -13.560 -5.035 1.00 95.94 98 TRP A C 1
ATOM 827 O O . TRP A 1 98 ? -2.138 -14.747 -5.044 1.00 95.94 98 TRP A O 1
ATOM 837 N N . LYS A 1 99 ? -1.718 -12.843 -3.920 1.00 97.62 99 LYS A N 1
ATOM 838 C CA . LYS A 1 99 ? -2.124 -13.299 -2.596 1.00 97.62 99 LYS A CA 1
ATOM 839 C C . LYS A 1 99 ? -2.792 -12.164 -1.843 1.00 97.62 99 LYS A C 1
ATOM 841 O O . LYS A 1 99 ? -2.483 -10.992 -2.072 1.00 97.62 99 LYS A O 1
ATOM 846 N N . TYR A 1 100 ? -3.670 -12.520 -0.921 1.00 97.75 100 TYR A N 1
ATOM 847 C CA . TYR A 1 100 ? -4.262 -11.577 0.006 1.00 97.75 100 TYR A CA 1
ATOM 848 C C . TYR A 1 100 ? -4.276 -12.161 1.409 1.00 97.75 100 TYR A C 1
ATOM 850 O O . TYR A 1 100 ? -4.412 -13.366 1.598 1.00 97.75 100 TYR A O 1
ATOM 858 N N . ASP A 1 101 ? -4.164 -11.273 2.382 1.00 98.12 101 ASP A N 1
ATOM 859 C CA . ASP A 1 101 ? -4.239 -11.590 3.793 1.00 98.12 101 ASP A CA 1
ATOM 860 C C . ASP A 1 101 ? -5.182 -10.592 4.448 1.00 98.12 101 ASP A C 1
ATOM 862 O O . ASP A 1 101 ? -5.072 -9.380 4.242 1.00 98.12 101 ASP A O 1
ATOM 866 N N . PHE A 1 102 ? -6.092 -11.107 5.265 1.00 98.00 102 PHE A N 1
ATOM 867 C CA . PHE A 1 102 ? -6.964 -10.302 6.101 1.00 98.00 102 PHE A CA 1
ATOM 868 C C . PHE A 1 102 ? -6.826 -10.752 7.550 1.00 98.00 102 PHE A C 1
ATOM 870 O O . PHE A 1 102 ? -6.920 -11.940 7.855 1.00 98.00 102 PHE A O 1
ATOM 877 N N . LYS A 1 103 ? -6.560 -9.803 8.445 1.00 97.94 103 LYS A N 1
ATOM 878 C CA . LYS A 1 103 ? -6.325 -10.057 9.866 1.00 97.94 103 LYS A CA 1
ATOM 879 C C . LYS A 1 103 ? -7.140 -9.075 10.688 1.00 97.94 103 LYS A C 1
ATOM 881 O O . LYS A 1 103 ? -7.069 -7.871 10.460 1.00 97.94 103 LYS A O 1
ATOM 886 N N . ILE A 1 104 ? -7.858 -9.593 11.675 1.00 97.00 104 ILE A N 1
ATOM 887 C CA . ILE A 1 104 ? -8.540 -8.801 12.695 1.00 97.00 104 ILE A CA 1
ATOM 888 C C . ILE A 1 104 ? -7.937 -9.166 14.047 1.00 97.00 104 ILE A C 1
ATOM 890 O O . ILE A 1 104 ? -7.746 -10.346 14.338 1.00 97.00 104 ILE A O 1
ATOM 894 N N . LYS A 1 105 ? -7.615 -8.163 14.864 1.00 94.88 105 LYS A N 1
ATOM 895 C CA . LYS A 1 105 ? -7.024 -8.355 16.193 1.00 94.88 105 LYS A CA 1
ATOM 896 C C . LYS A 1 105 ? -7.685 -7.446 17.216 1.00 94.88 105 LYS A C 1
ATOM 898 O O . LYS A 1 105 ? -8.081 -6.330 16.893 1.00 94.88 105 LYS A O 1
ATOM 903 N N . ILE A 1 106 ? -7.754 -7.906 18.460 1.00 93.31 106 ILE A N 1
ATOM 904 C CA . ILE A 1 106 ? -8.182 -7.090 19.598 1.00 93.31 106 ILE A CA 1
ATOM 905 C C . ILE A 1 106 ? -6.955 -6.319 20.107 1.00 93.31 106 ILE A C 1
ATOM 907 O O . ILE A 1 106 ? -5.972 -6.925 20.522 1.00 93.31 106 ILE A O 1
ATOM 911 N N . LYS A 1 107 ? -7.006 -4.984 20.059 1.00 88.19 107 LYS A N 1
ATOM 912 C CA . LYS A 1 107 ? -5.994 -4.062 20.609 1.00 88.19 107 LYS A CA 1
ATOM 913 C C . LYS A 1 107 ? -6.159 -3.859 22.112 1.00 88.19 107 LYS A C 1
ATOM 915 O O . LYS A 1 107 ? -5.179 -3.732 22.837 1.00 88.19 107 LYS A O 1
ATOM 920 N N . LYS A 1 108 ? -7.412 -3.774 22.562 1.00 83.12 108 LYS A N 1
ATOM 921 C CA . LYS A 1 108 ? -7.793 -3.586 23.962 1.00 83.12 108 LYS A CA 1
ATOM 922 C C . LYS A 1 108 ? -8.988 -4.477 24.235 1.00 83.12 108 LYS A C 1
ATOM 924 O O . LYS A 1 108 ? -10.001 -4.356 23.551 1.00 83.12 108 LYS A O 1
ATOM 929 N N . ILE A 1 109 ? -8.860 -5.361 25.218 1.00 75.00 109 ILE A N 1
ATOM 930 C CA . ILE A 1 109 ? -9.973 -6.185 25.678 1.00 75.00 109 ILE A CA 1
ATOM 931 C C . ILE A 1 109 ? -10.995 -5.210 26.284 1.00 75.00 109 ILE A C 1
ATOM 933 O O . ILE A 1 109 ? -10.654 -4.540 27.263 1.00 75.00 109 ILE A O 1
ATOM 937 N N . PRO A 1 110 ? -12.194 -5.031 25.695 1.00 65.25 110 PRO A N 1
ATOM 938 C CA . PRO A 1 110 ? -13.250 -4.292 26.383 1.00 65.25 110 PRO A CA 1
ATOM 939 C C . PRO A 1 110 ? -13.487 -5.014 27.706 1.00 65.25 110 PRO A C 1
ATOM 941 O O . PRO A 1 110 ? -13.487 -6.238 27.678 1.00 65.25 110 PRO A O 1
ATOM 944 N N . GLU A 1 111 ? -13.604 -4.310 28.839 1.00 60.75 111 GLU A N 1
ATOM 945 C CA . GLU A 1 111 ? -13.793 -4.934 30.158 1.00 60.75 111 GLU A CA 1
ATOM 946 C C . GLU A 1 111 ? -14.870 -6.020 30.079 1.00 60.75 111 GLU A C 1
ATOM 948 O O . GLU A 1 111 ? -16.071 -5.746 30.111 1.00 60.75 111 GLU A O 1
ATOM 953 N N . ILE A 1 112 ? -14.441 -7.273 29.939 1.00 63.78 112 ILE A N 1
ATOM 954 C CA . ILE A 1 112 ? -15.352 -8.396 29.957 1.00 63.78 112 ILE A CA 1
ATOM 955 C C . ILE A 1 112 ? -15.611 -8.578 31.442 1.00 63.78 112 ILE A C 1
ATOM 957 O O . ILE A 1 112 ? -14.808 -9.180 32.154 1.00 63.78 112 ILE A O 1
ATOM 961 N N . LYS A 1 113 ? -16.701 -7.990 31.942 1.00 60.25 113 LYS A N 1
ATOM 962 C CA . LYS A 1 113 ? -17.253 -8.368 33.241 1.00 60.25 113 LYS A CA 1
ATOM 963 C C . LYS A 1 113 ? -17.706 -9.812 33.104 1.00 60.25 113 LYS A C 1
ATOM 965 O O . LYS A 1 113 ? -18.850 -10.085 32.754 1.00 60.25 113 LYS A O 1
ATOM 970 N N . VAL A 1 114 ? -16.788 -10.747 33.319 1.00 64.00 114 VAL A N 1
ATOM 971 C CA . VAL A 1 114 ? -17.131 -12.159 33.377 1.00 64.00 114 VAL A CA 1
ATOM 972 C C . VAL A 1 114 ? -17.838 -12.378 34.706 1.00 64.00 114 VAL A C 1
ATOM 974 O O . VAL A 1 114 ? -17.222 -12.632 35.738 1.00 64.00 114 VAL A O 1
ATOM 977 N N . THR A 1 115 ? -19.153 -12.182 34.716 1.00 60.47 115 THR A N 1
ATOM 978 C CA . THR A 1 115 ? -19.971 -12.548 35.867 1.00 60.47 115 THR A CA 1
ATOM 979 C C . THR A 1 115 ? -19.946 -14.071 35.985 1.00 60.47 115 THR A C 1
ATOM 981 O O . THR A 1 115 ? -20.106 -14.775 34.988 1.00 60.47 115 THR A O 1
ATOM 984 N N . LYS A 1 116 ? -19.750 -14.576 37.210 1.00 56.97 116 LYS A N 1
ATOM 985 C CA . LYS A 1 116 ? -19.586 -16.001 37.571 1.00 56.97 116 LYS A CA 1
ATOM 986 C C . LYS A 1 116 ? -20.616 -16.981 36.967 1.00 56.97 116 LYS A C 1
ATOM 988 O O . LYS A 1 116 ? -20.383 -18.179 37.020 1.00 56.97 116 LYS A O 1
ATOM 993 N N . GLY A 1 117 ? -21.717 -16.507 36.377 1.00 59.72 117 GLY A N 1
ATOM 994 C CA . GLY A 1 117 ? -22.733 -17.344 35.730 1.00 59.72 117 GLY A CA 1
ATOM 995 C C . GLY A 1 117 ? -22.325 -17.968 34.388 1.00 59.72 117 GLY A C 1
ATOM 996 O O . GLY A 1 117 ? -22.821 -19.038 34.062 1.00 59.72 117 GLY A O 1
ATOM 997 N N . VAL A 1 118 ? -21.405 -17.368 33.618 1.00 63.25 118 VAL A N 1
ATOM 998 C CA . VAL A 1 118 ? -21.057 -17.878 32.267 1.00 63.25 118 VAL A CA 1
ATOM 999 C C . VAL A 1 118 ? -20.213 -19.163 32.322 1.00 63.25 118 VAL A C 1
ATOM 1001 O O . VAL A 1 118 ? -20.295 -19.997 31.426 1.00 63.25 118 VAL A O 1
ATOM 1004 N N . PHE A 1 119 ? -19.452 -19.376 33.401 1.00 62.50 119 PHE A N 1
ATOM 1005 C CA . PHE A 1 119 ? -18.663 -20.599 33.603 1.00 62.50 119 PHE A CA 1
ATOM 1006 C C . PHE A 1 119 ? -19.439 -21.742 34.277 1.00 62.50 119 PHE A C 1
ATOM 1008 O O . PHE A 1 119 ? -18.948 -22.865 34.301 1.00 62.50 119 PHE A O 1
ATOM 1015 N N . GLY A 1 120 ? -20.651 -21.489 34.786 1.00 60.78 120 GLY A N 1
ATOM 1016 C CA . GLY A 1 120 ? -21.477 -22.508 35.448 1.00 60.78 120 GLY A CA 1
ATOM 1017 C C . GLY A 1 120 ? -22.184 -23.483 34.498 1.00 60.78 120 GLY A C 1
ATOM 1018 O O . GLY A 1 120 ? -22.806 -24.424 34.966 1.00 60.78 120 GLY A O 1
ATOM 1019 N N . ILE A 1 121 ? -22.110 -23.265 33.179 1.00 68.81 121 ILE A N 1
ATOM 1020 C CA . ILE A 1 121 ? -22.780 -24.096 32.157 1.00 68.81 121 ILE A CA 1
ATOM 1021 C C . ILE A 1 121 ? -21.821 -25.157 31.572 1.00 68.81 121 ILE A C 1
ATOM 1023 O O . ILE A 1 121 ? -22.256 -26.100 30.921 1.00 68.81 121 ILE A O 1
ATOM 1027 N N . PHE A 1 122 ? -20.512 -25.028 31.817 1.00 68.44 122 PHE A N 1
ATOM 1028 C CA . PHE A 1 122 ? -19.473 -25.878 31.215 1.00 68.44 122 PHE A CA 1
ATOM 1029 C C . PHE A 1 122 ? -18.737 -26.783 32.214 1.00 68.44 122 PHE A C 1
ATOM 1031 O O . PHE A 1 122 ? -17.781 -27.455 31.832 1.00 68.44 122 PHE A O 1
ATOM 1038 N N . ILE A 1 123 ? -19.170 -26.814 33.475 1.00 61.84 123 ILE A N 1
ATOM 1039 C CA . ILE A 1 123 ? -18.629 -27.701 34.508 1.00 61.84 123 ILE A CA 1
ATOM 1040 C C . ILE A 1 123 ? -19.826 -28.472 35.089 1.00 61.84 123 ILE A C 1
ATOM 1042 O O . ILE A 1 123 ? -20.690 -27.813 35.669 1.00 61.84 123 ILE A O 1
ATOM 1046 N N . PRO A 1 124 ? -19.942 -29.800 34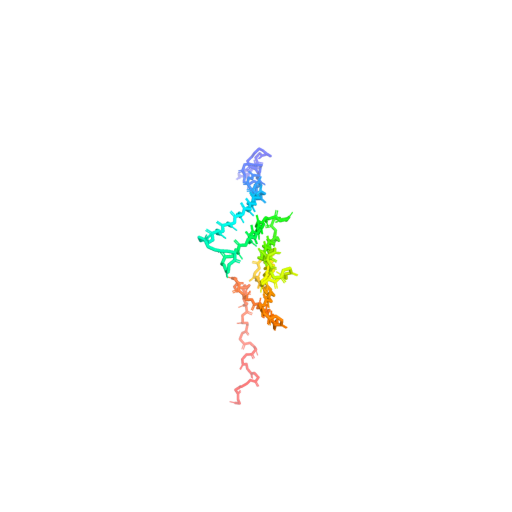.876 1.00 58.72 124 PRO A N 1
ATOM 1047 C CA . PRO A 1 124 ? -20.932 -30.614 35.579 1.00 58.72 124 PRO A CA 1
ATOM 1048 C C . PRO A 1 124 ? -20.662 -30.661 37.088 1.00 58.72 124 PRO A C 1
ATOM 1050 O O . PRO A 1 124 ? -19.476 -30.565 37.486 1.00 58.72 124 PRO A O 1
#

Organism: NCBI:txid412755

pLDDT: mean 82.7, std 18.21, range [37.59, 98.62]